Protein AF-A0A936CEZ8-F1 (afdb_monomer_lite)

Sequence (162 aa):
MIRPSRLDRPFRWTRPDPRRLAGLGLAALLLAVAAPSARAQAAEPVSVLGARKLLVVAVRFPGVEPGQGLPQVEDKARRVDAVRSASYGKAWLEPTVKGWYTMPAPLAEYSISPRNWGVDPRRVRKLVADALGPRARTPTLRPMPRCGSWSARSRDPARATA

pLDDT: mean 71.37, std 21.0, range [31.75, 94.62]

Secondary structure (DSSP, 8-state):
--PPP---------PPPTTS--S--SS---------------PPP----EEEEEEEEEEEBTTB--SS-HHHHHHHHHT--HHHHHTTTSEEEEEEEEEEEEPSS-GGGG---SSGGG--HHHHHHHHHHHHTGGGGSS-SPPPPPTT--------GGGS--

Radius of gyration: 31.22 Å; chains: 1; bounding box: 94×70×66 Å

Foldseek 3Di:
DDDDDDDDDDDDDDDDDPPPPDDDDDDDPPPPPPPPPPPPPPPDPDDDFEEDEDEAEAEDEVPDDDPDAPVVVVVVVVPPCVVCVVVVNGYDYDYDYDDYDYFPHGVVQLDADPDPVRGDVVSVVNVVDRSCPPVVVPDPPPPPPPPPDDDDPDDDPPPPDD

Structure (mmCIF, N/CA/C/O backbone):
data_AF-A0A936CEZ8-F1
#
_entry.id   AF-A0A936CEZ8-F1
#
loop_
_atom_site.group_PDB
_atom_site.id
_atom_site.type_symbol
_atom_site.label_atom_id
_atom_site.label_alt_id
_atom_site.label_comp_id
_atom_site.label_asym_id
_atom_site.label_entity_id
_atom_site.label_seq_id
_atom_site.pdbx_PDB_ins_code
_atom_site.Cartn_x
_atom_site.Cartn_y
_atom_site.Cartn_z
_atom_site.occupancy
_atom_site.B_iso_or_equiv
_atom_site.auth_seq_id
_atom_site.auth_comp_id
_atom_site.auth_asym_id
_atom_site.auth_atom_id
_atom_site.pdbx_PDB_model_num
ATOM 1 N N . MET A 1 1 ? -48.648 48.610 -18.400 1.00 46.16 1 MET A N 1
ATOM 2 C CA . MET A 1 1 ? -47.264 49.091 -18.203 1.00 46.16 1 MET A CA 1
ATOM 3 C C . MET A 1 1 ? -46.354 47.874 -18.100 1.00 46.16 1 MET A C 1
ATOM 5 O O . MET A 1 1 ? -46.367 47.259 -17.054 1.00 46.16 1 MET A O 1
ATOM 9 N N . ILE A 1 2 ? -45.672 47.488 -19.188 1.00 40.00 2 ILE A N 1
ATOM 10 C CA . ILE A 1 2 ? -44.545 46.527 -19.274 1.00 40.00 2 ILE A CA 1
ATOM 11 C C . ILE A 1 2 ? -43.908 46.748 -20.664 1.00 40.00 2 ILE A C 1
ATOM 13 O O . ILE A 1 2 ? -44.616 46.774 -21.668 1.00 40.00 2 ILE A O 1
ATOM 17 N N . ARG A 1 3 ? -42.588 46.975 -20.713 1.00 42.53 3 ARG A N 1
ATOM 18 C CA . ARG A 1 3 ? -41.775 47.078 -21.942 1.00 42.53 3 ARG A CA 1
ATOM 19 C C . ARG A 1 3 ? -41.456 45.676 -22.478 1.00 42.53 3 ARG A C 1
ATOM 21 O O . ARG A 1 3 ? -40.982 44.868 -21.684 1.00 42.53 3 ARG A O 1
ATOM 28 N N . PRO A 1 4 ? -41.544 45.425 -23.793 1.00 48.09 4 PRO A N 1
ATOM 29 C CA . PRO A 1 4 ? -40.776 44.362 -24.424 1.00 48.09 4 PRO A CA 1
ATOM 30 C C . PRO A 1 4 ? -39.432 44.869 -24.967 1.00 48.09 4 PRO A C 1
ATOM 32 O O . PRO A 1 4 ? -39.281 45.988 -25.464 1.00 48.09 4 PRO A O 1
ATOM 35 N N . SER A 1 5 ? -38.443 44.009 -24.767 1.00 48.19 5 SER A N 1
ATOM 36 C CA . SER A 1 5 ? -37.003 44.215 -24.835 1.00 48.19 5 SER A CA 1
ATOM 37 C C . SER A 1 5 ? -36.452 44.115 -26.256 1.00 48.19 5 SER A C 1
ATOM 39 O O . SER A 1 5 ? -36.933 43.340 -27.074 1.00 48.19 5 SER A O 1
ATOM 41 N N . ARG A 1 6 ? -35.378 44.873 -26.510 1.00 53.56 6 ARG A N 1
ATOM 42 C CA . ARG A 1 6 ? -34.553 44.835 -27.724 1.00 53.56 6 ARG A CA 1
ATOM 43 C C . ARG A 1 6 ? -33.977 43.439 -27.973 1.00 53.56 6 ARG A C 1
ATOM 45 O O . ARG A 1 6 ? -32.986 43.078 -27.348 1.00 53.56 6 ARG A O 1
ATOM 52 N N . LEU A 1 7 ? -34.504 42.742 -28.964 1.00 54.59 7 LEU A N 1
ATOM 53 C CA . LEU A 1 7 ? -33.785 41.748 -29.753 1.00 54.59 7 LEU A CA 1
ATOM 54 C C . LEU A 1 7 ? -34.296 41.922 -31.176 1.00 54.59 7 LEU A C 1
ATOM 56 O O . LEU A 1 7 ? -35.422 41.546 -31.445 1.00 54.59 7 LEU A O 1
ATOM 60 N N . ASP A 1 8 ? -33.521 42.637 -31.992 1.00 49.34 8 ASP A N 1
ATOM 61 C CA . ASP A 1 8 ? -33.463 42.499 -33.454 1.00 49.34 8 ASP A CA 1
ATOM 62 C C . ASP A 1 8 ? -32.605 43.629 -34.027 1.00 49.34 8 ASP A C 1
ATOM 64 O O . ASP A 1 8 ? -33.069 44.722 -34.357 1.00 49.34 8 ASP A O 1
ATOM 68 N N . ARG A 1 9 ? -31.299 43.375 -34.133 1.00 58.06 9 ARG A N 1
ATOM 69 C CA . ARG A 1 9 ? -30.460 44.060 -35.120 1.00 58.06 9 ARG A CA 1
ATOM 70 C C . ARG A 1 9 ? -29.518 43.039 -35.754 1.00 58.06 9 ARG A C 1
ATOM 72 O O . ARG A 1 9 ? -28.706 42.464 -35.029 1.00 58.06 9 ARG A O 1
ATOM 79 N N . PRO A 1 10 ? -29.589 42.816 -37.076 1.00 50.75 10 PRO A N 1
ATOM 80 C CA . PRO A 1 10 ? -28.638 41.953 -37.755 1.00 50.75 10 PRO A CA 1
ATOM 81 C C . PRO A 1 10 ? -27.240 42.582 -37.733 1.00 50.75 10 PRO A C 1
ATOM 83 O O . PRO A 1 10 ? -27.057 43.773 -37.999 1.00 50.75 10 PRO A O 1
ATOM 86 N N . PHE A 1 11 ? -26.250 41.755 -37.403 1.00 56.78 11 PHE A N 1
ATOM 87 C CA . PHE A 1 11 ? -24.836 42.108 -37.367 1.00 56.78 11 PHE A CA 1
ATOM 88 C C . PHE A 1 11 ? -24.340 42.374 -38.797 1.00 56.78 11 PHE A C 1
ATOM 90 O O . PHE A 1 11 ? -24.219 41.461 -39.615 1.00 56.78 11 PHE A O 1
ATOM 97 N N . ARG A 1 12 ? -24.106 43.648 -39.128 1.00 47.75 12 ARG A N 1
ATOM 98 C CA . ARG A 1 12 ? -23.685 44.090 -40.463 1.00 47.75 12 ARG A CA 1
ATOM 99 C C . ARG A 1 12 ? -22.158 44.073 -40.540 1.00 47.75 12 ARG A C 1
ATOM 101 O O . ARG A 1 12 ? -21.500 44.940 -39.975 1.00 47.75 12 ARG A O 1
ATOM 108 N N . TRP A 1 13 ? -21.598 43.099 -41.249 1.00 44.66 13 TRP A N 1
ATOM 109 C CA . TRP A 1 13 ? -20.171 43.062 -41.568 1.00 44.66 13 TRP A CA 1
ATOM 110 C C . TRP A 1 13 ? -19.824 44.195 -42.542 1.00 44.66 13 TRP A C 1
ATOM 112 O O . TRP A 1 13 ? -20.189 44.146 -43.715 1.00 44.66 13 TRP A O 1
ATOM 122 N N . THR A 1 14 ? -19.114 45.224 -42.083 1.00 57.16 14 THR A N 1
ATOM 123 C CA . THR A 1 14 ? -18.481 46.199 -42.981 1.00 57.16 14 THR A CA 1
ATOM 124 C C . THR A 1 14 ? -17.153 45.626 -43.463 1.00 57.16 14 THR A C 1
ATOM 126 O O . THR A 1 14 ? -16.224 45.473 -42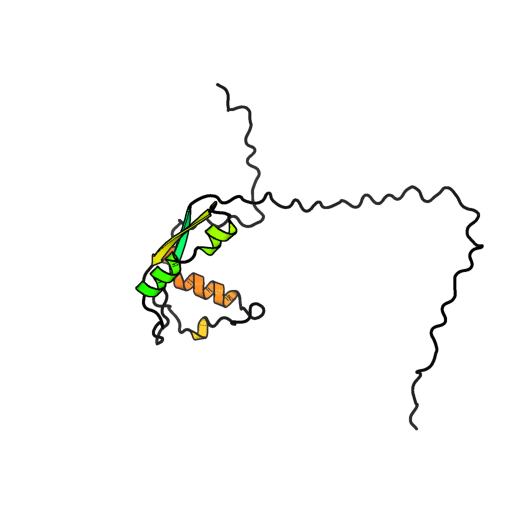.671 1.00 57.16 14 THR A O 1
ATOM 129 N N . ARG A 1 15 ? -17.058 45.290 -44.755 1.00 54.31 15 ARG A N 1
ATOM 130 C CA . ARG A 1 15 ? -15.774 44.962 -45.393 1.00 54.31 15 ARG A CA 1
ATOM 131 C C . ARG A 1 15 ? -14.872 46.205 -45.356 1.00 54.31 15 ARG A C 1
ATOM 133 O O . ARG A 1 15 ? -15.339 47.264 -45.775 1.00 54.31 15 ARG A O 1
ATOM 140 N N . PRO A 1 16 ? -13.624 46.114 -44.871 1.00 56.91 16 PRO A N 1
ATOM 141 C CA . PRO A 1 16 ? -12.704 47.240 -44.929 1.00 56.91 16 PRO A CA 1
ATOM 142 C C . PRO A 1 16 ? -12.252 47.494 -46.374 1.00 56.91 16 PRO A C 1
ATOM 144 O O . PRO A 1 16 ? -11.996 46.566 -47.142 1.00 56.91 16 PRO A O 1
ATOM 147 N N . ASP A 1 17 ? -12.200 48.775 -46.727 1.00 55.81 17 ASP A N 1
ATOM 148 C CA . ASP A 1 17 ? -11.976 49.297 -48.074 1.00 55.81 17 ASP A CA 1
ATOM 149 C C . ASP A 1 17 ? -10.485 49.175 -48.476 1.00 55.81 17 ASP A C 1
ATOM 151 O O . ASP A 1 17 ? -9.621 49.712 -47.773 1.00 55.81 17 ASP A O 1
ATOM 155 N N . PRO A 1 18 ? -10.127 48.501 -49.587 1.00 54.53 18 PRO A N 1
ATOM 156 C CA . PRO A 1 18 ? -8.741 48.120 -49.892 1.00 54.53 18 PRO A CA 1
ATOM 157 C C . PRO A 1 18 ? -7.847 49.256 -50.428 1.00 54.53 18 PRO A C 1
ATOM 159 O O . PRO A 1 18 ? -6.749 48.997 -50.912 1.00 54.53 18 PRO A O 1
ATOM 162 N N . ARG A 1 19 ? -8.278 50.522 -50.367 1.00 55.22 19 ARG A N 1
ATOM 163 C CA . ARG A 1 19 ? -7.576 51.663 -50.995 1.00 55.22 19 ARG A CA 1
ATOM 164 C C . ARG A 1 19 ? -6.899 52.627 -50.012 1.00 55.22 19 ARG A C 1
ATOM 166 O O . ARG A 1 19 ? -6.493 53.713 -50.410 1.00 55.22 19 ARG A O 1
ATOM 173 N N . ARG A 1 20 ? -6.740 52.244 -48.740 1.00 52.97 20 ARG A N 1
ATOM 174 C CA . ARG A 1 20 ? -6.068 53.057 -47.700 1.00 52.97 20 ARG A CA 1
ATOM 175 C C . ARG A 1 20 ? -4.751 52.467 -47.186 1.00 52.97 20 ARG A C 1
ATOM 177 O O . ARG A 1 20 ? -4.466 52.566 -46.000 1.00 52.97 20 ARG A O 1
ATOM 184 N N . LEU A 1 21 ? -3.945 51.849 -48.046 1.00 53.69 21 LEU A N 1
ATOM 185 C CA . LEU A 1 21 ? -2.610 51.361 -47.668 1.00 53.69 21 LEU A CA 1
ATOM 186 C C . LEU A 1 21 ? -1.588 51.643 -48.776 1.00 53.69 21 LEU A C 1
ATOM 188 O O . LEU A 1 21 ? -0.965 50.739 -49.319 1.00 53.69 21 LEU A O 1
ATOM 192 N N . ALA A 1 22 ? -1.427 52.915 -49.125 1.00 52.47 22 ALA A N 1
ATOM 193 C CA . ALA A 1 22 ? -0.289 53.381 -49.904 1.00 52.47 22 ALA A CA 1
ATOM 194 C C . ALA A 1 22 ? 0.247 54.651 -49.241 1.00 52.47 22 ALA A C 1
ATOM 196 O O . ALA A 1 22 ? -0.417 55.683 -49.250 1.00 52.47 22 ALA A O 1
ATOM 197 N N . GLY A 1 23 ? 1.433 54.549 -48.641 1.00 46.94 23 GLY A N 1
ATOM 198 C CA . GLY A 1 23 ? 2.153 55.688 -48.075 1.00 46.94 23 GLY A CA 1
ATOM 199 C C . GLY A 1 23 ? 2.292 55.625 -46.561 1.00 46.94 23 GLY A C 1
ATOM 200 O O . GLY A 1 23 ? 1.504 56.224 -45.845 1.00 46.94 23 GLY A O 1
ATOM 201 N N . LEU A 1 24 ? 3.296 54.879 -46.100 1.00 50.12 24 LEU A N 1
ATOM 202 C CA . LEU A 1 24 ? 4.202 55.214 -44.992 1.00 50.12 24 LEU A CA 1
ATOM 203 C C . LEU A 1 24 ? 5.069 53.979 -44.746 1.00 50.12 24 LEU A C 1
ATOM 205 O O . LEU A 1 24 ? 4.819 53.145 -43.877 1.00 50.12 24 LEU A O 1
ATOM 209 N N . GLY A 1 25 ? 6.081 53.843 -45.599 1.00 42.75 25 GLY A N 1
ATOM 210 C CA . GLY A 1 25 ? 7.243 53.053 -45.251 1.00 42.75 25 GLY A CA 1
ATOM 211 C C . GLY A 1 25 ? 7.977 53.687 -44.068 1.00 42.75 25 GLY A C 1
ATOM 212 O O . GLY A 1 25 ? 7.932 54.898 -43.863 1.00 42.75 25 GLY A O 1
ATOM 213 N N . LEU A 1 26 ? 8.723 52.832 -43.369 1.00 49.91 26 LEU A N 1
ATOM 214 C CA . LEU A 1 26 ? 9.970 53.193 -42.695 1.00 49.91 26 LEU A CA 1
ATOM 215 C C . LEU A 1 26 ? 9.896 53.871 -41.307 1.00 49.91 26 LEU A C 1
ATOM 217 O O . LEU A 1 26 ? 10.619 54.830 -41.079 1.00 49.91 26 LEU A O 1
ATOM 221 N N . ALA A 1 27 ? 9.119 53.358 -40.341 1.00 45.69 27 ALA A N 1
ATOM 222 C CA . ALA A 1 27 ? 9.342 53.711 -38.918 1.00 45.69 27 ALA A CA 1
ATOM 223 C C . ALA A 1 27 ? 8.732 52.745 -37.874 1.00 45.69 27 ALA A C 1
ATOM 225 O O . ALA A 1 27 ? 8.381 53.168 -36.778 1.00 45.69 27 ALA A O 1
ATOM 226 N N . ALA A 1 28 ? 8.576 51.451 -38.171 1.00 45.66 28 ALA A N 1
ATOM 227 C CA . ALA A 1 28 ? 8.082 50.480 -37.175 1.00 45.66 28 ALA A CA 1
ATOM 228 C C . ALA A 1 28 ? 8.872 49.161 -37.165 1.00 45.66 28 ALA A C 1
ATOM 230 O O . ALA A 1 28 ? 8.384 48.133 -36.707 1.00 45.66 28 ALA A O 1
ATOM 231 N N . LEU A 1 29 ? 10.113 49.190 -37.656 1.00 48.44 29 LEU A N 1
ATOM 232 C CA . LEU A 1 29 ? 11.048 48.064 -37.611 1.00 48.44 29 LEU A CA 1
ATOM 233 C C . LEU A 1 29 ? 12.032 48.212 -36.436 1.00 48.44 29 LEU A C 1
ATOM 235 O O . LEU A 1 29 ? 13.222 47.999 -36.602 1.00 48.44 29 LEU A O 1
ATOM 239 N N . LEU A 1 30 ? 11.569 48.642 -35.259 1.00 50.38 30 LEU A N 1
ATOM 240 C CA . LEU A 1 30 ? 12.411 48.763 -34.056 1.00 50.38 30 LEU A CA 1
ATOM 241 C C . LEU A 1 30 ? 11.633 48.488 -32.759 1.00 50.38 30 LEU A C 1
ATOM 243 O O . LEU A 1 30 ? 11.813 49.154 -31.750 1.00 50.38 30 LEU A O 1
ATOM 247 N N . LEU A 1 31 ? 10.782 47.463 -32.758 1.00 50.50 31 LEU A N 1
ATOM 248 C CA . LEU A 1 31 ? 10.365 46.813 -31.512 1.00 50.50 31 LEU A CA 1
ATOM 249 C C . LEU A 1 31 ? 10.184 45.312 -31.759 1.00 50.50 31 LEU A C 1
ATOM 251 O O . LEU A 1 31 ? 9.109 44.738 -31.604 1.00 50.50 31 LEU A O 1
ATOM 255 N N . ALA A 1 32 ? 11.280 44.659 -32.153 1.00 52.06 32 ALA A N 1
ATOM 256 C CA . ALA A 1 32 ? 11.430 43.237 -31.890 1.00 52.06 32 ALA A CA 1
ATOM 257 C C . ALA A 1 32 ? 11.508 43.087 -30.366 1.00 52.06 32 ALA A C 1
ATOM 259 O O . ALA A 1 32 ? 12.573 43.205 -29.764 1.00 52.06 32 ALA A O 1
ATOM 260 N N . VAL A 1 33 ? 10.343 42.915 -29.738 1.00 54.81 33 VAL A N 1
ATOM 261 C CA . VAL A 1 33 ? 10.217 42.464 -28.357 1.00 54.81 33 VAL A CA 1
ATOM 262 C C . VAL A 1 33 ? 11.057 41.198 -28.247 1.00 54.81 33 VAL A C 1
ATOM 264 O O . VAL A 1 33 ? 10.674 40.134 -28.731 1.00 54.81 33 VAL A O 1
ATOM 267 N N . ALA A 1 34 ? 12.228 41.327 -27.627 1.00 56.38 34 ALA A N 1
ATOM 268 C CA . ALA A 1 34 ? 12.949 40.209 -27.061 1.00 56.38 34 ALA A CA 1
ATOM 269 C C . ALA A 1 34 ? 12.080 39.674 -25.920 1.00 56.38 34 ALA A C 1
ATOM 271 O O . ALA A 1 34 ? 12.293 39.987 -24.753 1.00 56.38 34 ALA A O 1
ATOM 272 N N . ALA A 1 35 ? 11.034 38.921 -26.264 1.00 60.12 35 ALA A N 1
ATOM 273 C CA . ALA A 1 35 ? 10.353 38.093 -25.297 1.00 60.12 35 ALA A CA 1
ATOM 274 C C . ALA A 1 35 ? 11.418 37.104 -24.814 1.00 60.12 35 ALA A C 1
ATOM 276 O O . ALA A 1 35 ? 11.935 36.340 -25.642 1.00 60.12 35 ALA A O 1
ATOM 277 N N . PRO A 1 36 ? 11.803 37.108 -23.525 1.00 53.69 36 PRO A N 1
ATOM 278 C CA . PRO A 1 36 ? 12.614 36.031 -23.010 1.00 53.69 36 PRO A CA 1
ATOM 279 C C . PRO A 1 36 ? 11.785 34.772 -23.222 1.00 53.69 36 PRO A C 1
ATOM 281 O O . PRO A 1 36 ? 10.756 34.556 -22.584 1.00 53.69 36 PRO A O 1
ATOM 284 N N . SER A 1 37 ? 12.207 33.960 -24.187 1.00 61.00 37 SER A N 1
ATOM 285 C CA . S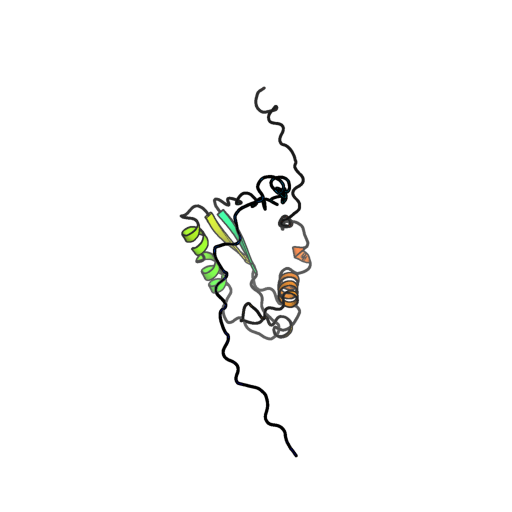ER A 1 37 ? 11.735 32.597 -24.301 1.00 61.00 37 SER A CA 1
ATOM 286 C C . SER A 1 37 ? 12.244 31.927 -23.040 1.00 61.00 37 SER A C 1
ATOM 288 O O . SER A 1 37 ? 13.392 31.484 -22.993 1.00 61.00 37 SER A O 1
ATOM 290 N N . ALA A 1 38 ? 11.430 31.921 -21.986 1.00 62.06 38 ALA A N 1
ATOM 291 C CA . ALA A 1 38 ? 11.617 31.017 -20.875 1.00 62.06 38 ALA A CA 1
ATOM 292 C C . ALA A 1 38 ? 11.489 29.619 -21.480 1.00 62.06 38 ALA A C 1
ATOM 294 O O . ALA A 1 38 ? 10.404 29.047 -21.561 1.00 62.06 38 ALA A O 1
ATOM 295 N N . ARG A 1 39 ? 12.601 29.101 -22.011 1.00 57.41 39 ARG A N 1
ATOM 296 C CA . ARG A 1 39 ? 12.745 27.692 -22.324 1.00 57.41 39 ARG A CA 1
ATOM 297 C C . ARG A 1 39 ? 12.531 27.016 -20.987 1.00 57.41 39 ARG A C 1
ATOM 299 O O . ARG A 1 39 ? 13.416 27.042 -20.140 1.00 57.41 39 ARG A O 1
ATOM 306 N N . ALA A 1 40 ? 11.338 26.470 -20.780 1.00 61.44 40 ALA A N 1
ATOM 307 C CA . ALA A 1 40 ? 11.149 25.452 -19.775 1.00 61.44 40 ALA A CA 1
ATOM 308 C C . ALA A 1 40 ? 12.180 24.372 -20.116 1.00 61.44 40 ALA A C 1
ATOM 310 O O . ALA A 1 40 ? 12.001 23.629 -21.081 1.00 61.44 40 ALA A O 1
ATOM 311 N N . GLN A 1 41 ? 13.318 24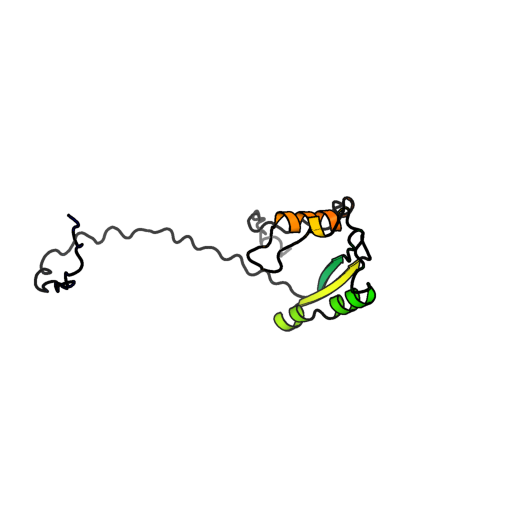.359 -19.416 1.00 60.12 41 GLN A N 1
ATOM 312 C CA . GLN A 1 41 ? 14.223 23.227 -19.474 1.00 60.12 41 GLN A CA 1
ATOM 313 C C . GLN A 1 41 ? 13.421 22.057 -18.919 1.00 60.12 41 GLN A C 1
ATOM 315 O O . GLN A 1 41 ? 13.247 21.919 -17.708 1.00 60.12 41 GLN A O 1
ATOM 320 N N . ALA A 1 42 ? 12.865 21.249 -19.821 1.00 63.38 42 ALA A N 1
ATOM 321 C CA . ALA A 1 42 ? 12.412 19.924 -19.467 1.00 63.38 42 ALA A CA 1
ATOM 322 C C . ALA A 1 42 ? 13.626 19.234 -18.846 1.00 63.38 42 ALA A C 1
ATOM 324 O O . ALA A 1 42 ? 14.667 19.108 -19.493 1.00 63.38 42 ALA A O 1
ATOM 325 N N . ALA A 1 43 ? 13.525 18.891 -17.563 1.00 65.81 43 ALA A N 1
ATOM 326 C CA . ALA A 1 43 ? 14.555 18.109 -16.905 1.00 65.81 43 ALA A CA 1
ATOM 327 C C . ALA A 1 43 ? 14.814 16.855 -17.748 1.00 65.81 43 ALA A C 1
ATOM 329 O O . ALA A 1 43 ? 13.864 16.260 -18.267 1.00 65.81 43 ALA A O 1
ATOM 330 N N . GLU A 1 44 ? 16.084 16.475 -17.901 1.00 71.94 44 GLU A N 1
ATOM 331 C CA . GLU A 1 44 ? 16.420 15.261 -18.638 1.00 71.94 44 GLU A CA 1
ATOM 332 C C . GLU A 1 44 ? 15.630 14.076 -18.065 1.00 71.94 44 GLU A C 1
ATOM 334 O O . GLU A 1 44 ? 15.526 13.938 -16.837 1.00 71.94 44 GLU A O 1
ATOM 339 N N . PRO A 1 45 ? 15.030 13.236 -18.926 1.00 69.75 45 PRO A N 1
ATOM 340 C CA . PRO A 1 45 ? 14.231 12.119 -18.465 1.00 69.75 45 PRO A CA 1
ATOM 341 C C . PRO A 1 45 ? 15.103 11.194 -17.617 1.00 69.75 45 PRO A C 1
ATOM 343 O O . PRO A 1 45 ? 16.109 10.651 -18.075 1.00 69.75 45 PRO A O 1
ATOM 346 N N . VAL A 1 46 ? 14.706 11.005 -16.359 1.00 72.94 46 VAL A N 1
ATOM 347 C CA . VAL A 1 46 ? 15.394 10.083 -15.458 1.00 72.94 46 VAL A CA 1
ATOM 348 C C . VAL A 1 46 ? 15.172 8.665 -15.976 1.00 72.94 46 VAL A C 1
ATOM 350 O O . VAL A 1 46 ? 14.073 8.120 -15.880 1.00 72.94 46 VAL A O 1
ATOM 353 N N . SER A 1 47 ? 16.224 8.062 -16.529 1.00 77.75 47 SER A N 1
ATOM 354 C CA . SER A 1 47 ? 16.200 6.668 -16.965 1.00 77.75 47 SER A CA 1
ATOM 355 C C . SER A 1 47 ? 16.379 5.739 -15.767 1.00 77.75 47 SER A C 1
ATOM 357 O O . SER A 1 47 ? 17.357 5.816 -15.021 1.00 77.75 47 SER A O 1
ATOM 359 N N . VAL A 1 48 ? 15.407 4.854 -15.575 1.00 77.75 48 VAL A N 1
ATOM 360 C CA . VAL A 1 48 ? 15.355 3.901 -14.469 1.00 77.75 48 VAL A CA 1
ATOM 361 C C . VAL A 1 48 ? 15.414 2.501 -15.072 1.00 77.75 48 VAL A C 1
ATOM 363 O O . VAL A 1 48 ? 14.413 1.999 -15.565 1.00 77.75 48 VAL A O 1
ATOM 366 N N . LEU A 1 49 ? 16.596 1.881 -15.052 1.00 91.00 49 LEU A N 1
ATOM 367 C CA . LEU A 1 49 ? 16.829 0.522 -15.566 1.00 91.00 49 LEU A CA 1
ATOM 368 C C . LEU A 1 49 ? 16.892 -0.513 -14.433 1.00 91.00 49 LEU A C 1
ATOM 370 O O . LEU A 1 49 ? 17.266 -0.175 -13.312 1.00 91.00 49 LEU A O 1
ATOM 374 N N . GLY A 1 50 ? 16.577 -1.770 -14.712 1.00 92.75 50 GLY A N 1
ATOM 375 C CA . GLY A 1 50 ? 16.753 -2.885 -13.788 1.00 92.75 50 GLY A CA 1
ATOM 376 C C . GLY A 1 50 ? 15.677 -3.029 -12.708 1.00 92.75 50 GLY A C 1
ATOM 377 O O . GLY A 1 50 ? 14.594 -2.438 -12.775 1.00 92.75 50 GLY A O 1
ATOM 378 N N . ALA A 1 51 ? 16.015 -3.823 -11.693 1.00 91.69 51 ALA A N 1
ATOM 379 C CA . ALA A 1 51 ? 15.178 -4.116 -10.538 1.00 91.69 51 ALA A CA 1
ATOM 380 C C . ALA A 1 51 ? 14.908 -2.886 -9.663 1.00 91.69 51 ALA A C 1
ATOM 382 O O . ALA A 1 51 ? 15.818 -2.125 -9.318 1.00 91.69 51 ALA A O 1
ATOM 383 N N . ARG A 1 52 ? 13.654 -2.717 -9.238 1.00 91.50 52 ARG A N 1
ATOM 384 C CA . ARG A 1 52 ? 13.219 -1.645 -8.339 1.00 91.50 52 ARG A CA 1
ATOM 385 C C . ARG A 1 52 ? 12.449 -2.211 -7.161 1.00 91.50 52 ARG A C 1
ATOM 387 O O . ARG A 1 52 ? 11.407 -2.833 -7.326 1.00 91.50 52 ARG A O 1
ATOM 394 N N . LYS A 1 53 ? 12.955 -1.952 -5.957 1.00 91.19 53 LYS A N 1
ATOM 395 C CA . LYS A 1 53 ? 12.337 -2.403 -4.708 1.00 91.19 53 LYS A CA 1
ATOM 396 C C . LYS A 1 53 ? 10.965 -1.754 -4.532 1.00 91.19 53 LYS A C 1
ATOM 398 O O . LYS A 1 53 ? 10.861 -0.528 -4.537 1.00 91.19 53 LYS A O 1
ATOM 403 N N . LEU A 1 54 ? 9.941 -2.575 -4.333 1.00 90.62 54 LEU A N 1
ATOM 404 C CA . LEU A 1 54 ? 8.582 -2.154 -4.014 1.00 90.62 54 LEU A CA 1
ATOM 405 C C . LEU A 1 54 ? 8.256 -2.595 -2.587 1.00 90.62 54 LEU A C 1
ATOM 407 O O . LEU A 1 54 ? 8.311 -3.778 -2.280 1.00 90.62 54 LEU A O 1
ATOM 411 N N . LEU A 1 55 ? 7.891 -1.661 -1.713 1.00 91.06 55 LEU A N 1
ATOM 412 C CA . LEU A 1 55 ? 7.369 -1.995 -0.389 1.00 91.06 55 LEU A CA 1
ATOM 413 C C . LEU A 1 55 ? 5.841 -2.009 -0.440 1.00 91.06 55 LEU A C 1
ATOM 415 O O . LEU A 1 55 ? 5.227 -1.002 -0.783 1.00 91.06 55 LEU A O 1
ATOM 419 N N . VAL A 1 56 ? 5.242 -3.129 -0.046 1.00 91.69 56 VAL A N 1
ATOM 420 C CA . VAL A 1 56 ? 3.794 -3.259 0.137 1.00 91.69 56 VAL A CA 1
ATOM 421 C C . VAL A 1 56 ? 3.523 -3.453 1.621 1.00 91.69 56 VAL A C 1
ATOM 423 O O . VAL A 1 56 ? 4.035 -4.388 2.232 1.00 91.69 56 VAL A O 1
ATOM 426 N N . VAL A 1 57 ? 2.729 -2.567 2.214 1.00 91.19 57 VAL A N 1
ATOM 427 C CA . VAL A 1 57 ? 2.326 -2.667 3.621 1.00 91.19 57 VAL A CA 1
ATOM 428 C C . VAL A 1 57 ? 0.871 -3.106 3.662 1.00 91.19 57 VAL A C 1
ATOM 430 O O . VAL A 1 57 ? -0.010 -2.370 3.220 1.00 91.19 57 VAL A O 1
ATOM 433 N N . ALA A 1 58 ? 0.622 -4.313 4.164 1.00 91.88 58 ALA A N 1
ATOM 434 C CA . ALA A 1 58 ? -0.730 -4.798 4.376 1.00 91.88 58 ALA A CA 1
ATOM 435 C C . ALA A 1 58 ? -1.278 -4.197 5.677 1.00 91.88 58 ALA A C 1
ATOM 437 O O . ALA A 1 58 ? -0.711 -4.402 6.751 1.00 91.88 58 ALA A O 1
ATOM 438 N N . VAL A 1 59 ? -2.377 -3.448 5.591 1.00 91.94 59 VAL A N 1
ATOM 439 C CA . VAL A 1 59 ? -3.009 -2.808 6.752 1.00 91.94 59 VAL A CA 1
ATOM 440 C C . VAL A 1 59 ? -4.407 -3.359 6.989 1.00 91.94 59 VAL A C 1
ATOM 442 O O . VAL A 1 59 ? -5.118 -3.697 6.044 1.00 91.94 59 VAL A O 1
ATOM 445 N N . ARG A 1 60 ? -4.811 -3.419 8.256 1.00 92.81 60 ARG A N 1
ATOM 446 C CA . ARG A 1 60 ? -6.184 -3.705 8.684 1.00 92.81 60 ARG A CA 1
ATOM 447 C C . ARG A 1 60 ? -6.710 -2.556 9.528 1.00 92.81 60 ARG A C 1
ATOM 449 O O . ARG A 1 60 ? -5.950 -1.931 10.270 1.00 92.81 60 ARG A O 1
ATOM 456 N N . PHE A 1 61 ? -8.004 -2.291 9.424 1.00 93.19 61 PHE A N 1
ATOM 457 C CA . PHE A 1 61 ? -8.664 -1.259 10.217 1.00 93.19 61 PHE A CA 1
ATOM 458 C C . PHE A 1 61 ? -9.377 -1.896 11.414 1.00 93.19 61 PHE A C 1
ATOM 460 O O . PHE A 1 61 ? -9.853 -3.027 11.303 1.00 93.19 61 PHE A O 1
ATOM 467 N N . PRO A 1 62 ? -9.475 -1.195 12.555 1.00 93.75 62 PRO A N 1
ATOM 468 C CA . PRO A 1 62 ? -10.265 -1.655 13.690 1.00 93.75 62 PRO A CA 1
ATOM 469 C C . PRO A 1 62 ? -11.698 -2.002 13.268 1.00 93.75 62 PRO A C 1
ATOM 471 O O . PRO A 1 62 ? -12.366 -1.197 12.618 1.00 93.75 62 PRO A O 1
ATOM 474 N N . GLY A 1 63 ? -12.154 -3.205 13.627 1.00 89.56 63 GLY A N 1
ATOM 475 C CA . GLY A 1 63 ? -13.508 -3.683 13.330 1.00 89.56 63 GLY A CA 1
ATOM 476 C C . GLY A 1 63 ? -13.773 -4.041 11.864 1.00 89.56 63 GLY A C 1
ATOM 477 O O . GLY A 1 63 ? -14.930 -4.236 11.502 1.00 89.56 63 GLY A O 1
ATOM 478 N N . VAL A 1 64 ? -12.741 -4.120 11.015 1.00 90.94 64 VAL A N 1
ATOM 479 C CA . VAL A 1 64 ? -12.881 -4.479 9.597 1.00 90.94 64 VAL A CA 1
ATOM 480 C C . VAL A 1 64 ? -11.934 -5.620 9.250 1.00 90.94 64 VAL A C 1
ATOM 482 O O . VAL A 1 64 ? -10.712 -5.458 9.289 1.00 90.94 64 VAL A O 1
ATOM 485 N N . GLU A 1 65 ? -12.504 -6.754 8.846 1.00 88.69 65 GLU A N 1
ATOM 486 C CA . GLU A 1 65 ? -11.728 -7.881 8.336 1.00 88.69 65 GLU A CA 1
ATOM 487 C C . GLU A 1 65 ? -11.283 -7.633 6.885 1.00 88.69 65 GLU A C 1
ATOM 489 O O . GLU A 1 65 ? -12.101 -7.248 6.039 1.00 88.69 65 GLU A O 1
ATOM 494 N N . PRO A 1 66 ? -9.996 -7.839 6.553 1.00 88.69 66 PRO A N 1
ATOM 495 C CA . PRO A 1 66 ? -9.528 -7.752 5.179 1.00 88.69 66 PRO A CA 1
ATOM 496 C C . PRO A 1 66 ? -10.216 -8.798 4.294 1.00 88.69 66 PRO A C 1
ATOM 498 O O . PRO A 1 66 ? -10.171 -9.991 4.574 1.00 88.69 66 PRO A O 1
ATOM 501 N N . GLY A 1 67 ? -10.769 -8.374 3.155 1.00 89.06 67 GLY A N 1
ATOM 502 C CA . GLY A 1 67 ? -11.362 -9.300 2.177 1.00 89.06 67 GLY A CA 1
ATOM 503 C C . GLY A 1 67 ? -10.349 -10.224 1.484 1.00 89.06 67 GLY A C 1
ATOM 504 O O . GLY A 1 67 ? -10.734 -11.108 0.724 1.00 89.06 67 GLY A O 1
ATOM 505 N N . GLN A 1 68 ? -9.049 -10.010 1.707 1.00 88.56 68 GLN A N 1
ATOM 506 C CA . GLN A 1 68 ? -7.970 -10.852 1.205 1.00 88.56 68 GLN A CA 1
ATOM 507 C C . GLN A 1 68 ? -6.948 -11.094 2.311 1.00 88.56 68 GLN A C 1
ATOM 509 O O . GLN A 1 68 ? -6.526 -10.159 2.986 1.00 88.56 68 GLN A O 1
ATOM 514 N N . GLY A 1 69 ? -6.509 -12.336 2.448 1.00 91.81 69 GLY A N 1
ATOM 515 C CA . GLY A 1 69 ? -5.378 -12.734 3.268 1.00 91.81 69 GLY A CA 1
ATOM 516 C C . GLY A 1 69 ? -4.032 -12.314 2.671 1.00 91.81 69 GLY A C 1
ATOM 517 O O . GLY A 1 69 ? -3.891 -12.022 1.480 1.00 91.81 69 GLY A O 1
ATOM 518 N N . LEU A 1 70 ? -3.012 -12.320 3.529 1.00 91.00 70 LEU A N 1
ATOM 519 C CA . LEU A 1 70 ? -1.656 -11.897 3.181 1.00 91.00 70 LEU A CA 1
ATOM 520 C C . LEU A 1 70 ? -1.056 -12.672 1.988 1.00 91.00 70 LEU A C 1
ATOM 522 O O . LEU A 1 70 ? -0.501 -12.013 1.111 1.00 91.00 70 LEU A O 1
ATOM 526 N N . PRO A 1 71 ? -1.235 -14.007 1.855 1.00 91.94 71 PRO A N 1
ATOM 527 C CA . PRO A 1 71 ? -0.723 -14.740 0.694 1.00 91.94 71 PRO A CA 1
ATOM 528 C C . PRO A 1 71 ? -1.292 -14.232 -0.636 1.00 91.94 71 PRO A C 1
ATOM 530 O O . PRO A 1 71 ? -0.564 -14.086 -1.615 1.00 91.94 71 PRO A O 1
ATOM 533 N N . GLN A 1 72 ? -2.581 -13.871 -0.672 1.00 93.12 72 GLN A N 1
ATOM 534 C CA . GLN A 1 72 ? -3.189 -13.335 -1.892 1.00 93.12 72 GLN A CA 1
ATOM 535 C C . GLN A 1 72 ? -2.679 -11.925 -2.216 1.00 93.12 72 GLN A C 1
ATOM 537 O O . GLN A 1 72 ? -2.575 -11.565 -3.390 1.00 93.12 72 GLN A O 1
ATOM 542 N N . VAL A 1 73 ? -2.352 -11.123 -1.198 1.00 92.06 73 VAL A N 1
ATOM 543 C CA . VAL A 1 73 ? -1.712 -9.810 -1.383 1.00 92.06 73 VAL A CA 1
ATOM 544 C C . VAL A 1 73 ? -0.305 -9.978 -1.957 1.00 92.06 73 VAL A C 1
ATOM 546 O O . VAL A 1 73 ? 0.059 -9.270 -2.896 1.00 92.06 73 VAL A O 1
ATOM 549 N N . GLU A 1 74 ? 0.470 -10.934 -1.449 1.00 91.50 74 GLU A N 1
ATOM 550 C CA . GLU A 1 74 ? 1.803 -11.236 -1.970 1.00 91.50 74 GLU A CA 1
ATOM 551 C C . GLU A 1 74 ? 1.779 -11.710 -3.422 1.00 91.50 74 GLU A C 1
ATOM 553 O O . GLU A 1 74 ? 2.553 -11.219 -4.245 1.00 91.50 74 GLU A O 1
ATOM 558 N N . ASP A 1 75 ? 0.863 -12.613 -3.761 1.00 92.94 75 ASP A N 1
ATOM 559 C CA . ASP A 1 75 ? 0.713 -13.097 -5.131 1.00 92.94 75 ASP A CA 1
ATOM 560 C C . ASP A 1 75 ? 0.320 -11.975 -6.087 1.00 92.94 75 ASP A C 1
ATOM 562 O O . ASP A 1 75 ? 0.864 -11.873 -7.188 1.00 92.94 75 ASP A O 1
ATOM 566 N N . LYS A 1 76 ? -0.579 -11.083 -5.658 1.00 91.38 76 LYS A N 1
ATOM 567 C CA . LYS A 1 76 ? -0.921 -9.884 -6.429 1.00 91.38 76 LYS A CA 1
ATOM 568 C C . LYS A 1 76 ? 0.287 -8.977 -6.627 1.00 91.38 76 LYS A C 1
ATOM 570 O O . LYS A 1 76 ? 0.504 -8.524 -7.746 1.00 91.38 76 LYS A O 1
ATOM 575 N N . ALA A 1 77 ? 1.081 -8.739 -5.584 1.00 90.44 77 ALA A N 1
ATOM 576 C CA . ALA A 1 77 ? 2.274 -7.900 -5.670 1.00 90.44 77 ALA A CA 1
ATOM 577 C C . ALA A 1 77 ? 3.322 -8.484 -6.634 1.00 90.44 77 ALA A C 1
ATOM 579 O O . ALA A 1 77 ? 3.909 -7.740 -7.418 1.00 90.44 77 ALA A O 1
ATOM 580 N N . ARG A 1 78 ? 3.516 -9.811 -6.628 1.00 88.38 78 ARG A N 1
ATOM 581 C CA . ARG A 1 78 ? 4.433 -10.521 -7.539 1.00 88.38 78 ARG A CA 1
ATOM 582 C C . ARG A 1 78 ? 3.991 -10.479 -9.004 1.00 88.38 78 ARG A C 1
ATOM 584 O O . ARG A 1 78 ? 4.838 -10.485 -9.888 1.00 88.38 78 ARG A O 1
ATOM 591 N N . ARG A 1 79 ? 2.683 -10.420 -9.273 1.00 89.00 79 ARG A N 1
ATOM 592 C CA . ARG A 1 79 ? 2.118 -10.408 -10.637 1.00 89.00 79 ARG A CA 1
ATOM 593 C C . ARG A 1 79 ? 2.120 -9.033 -11.311 1.00 89.00 79 ARG A C 1
ATOM 595 O O . ARG A 1 79 ? 1.671 -8.922 -12.450 1.00 89.00 79 ARG A O 1
ATOM 602 N N . VAL A 1 80 ? 2.591 -7.978 -10.642 1.00 86.00 80 VAL A N 1
ATOM 603 C CA . VAL A 1 80 ? 2.657 -6.635 -11.237 1.00 86.00 80 VAL A CA 1
ATOM 604 C C . VAL A 1 80 ? 3.788 -6.572 -12.270 1.00 86.00 80 VAL A C 1
ATOM 606 O O . VAL A 1 80 ? 4.910 -6.185 -11.958 1.00 86.00 80 VAL A O 1
ATOM 609 N N . ASP A 1 81 ? 3.472 -6.916 -13.520 1.00 84.62 81 ASP A N 1
ATOM 610 C CA . ASP A 1 81 ? 4.427 -6.901 -14.642 1.00 84.62 81 ASP A CA 1
ATOM 611 C C . ASP A 1 81 ? 4.261 -5.691 -15.584 1.00 84.62 81 ASP A C 1
ATOM 613 O O . ASP A 1 81 ? 5.040 -5.485 -16.515 1.00 84.62 81 ASP A O 1
ATOM 617 N N . ALA A 1 82 ? 3.273 -4.828 -15.321 1.00 85.50 82 ALA A N 1
ATOM 618 C CA . ALA A 1 82 ? 2.974 -3.661 -16.156 1.00 85.50 82 ALA A CA 1
ATOM 619 C C . ALA A 1 82 ? 4.199 -2.751 -16.373 1.00 85.50 82 ALA A C 1
ATOM 621 O O . ALA A 1 82 ? 4.387 -2.217 -17.463 1.00 85.50 82 ALA A O 1
ATOM 622 N N . VAL A 1 83 ? 5.070 -2.620 -15.365 1.00 88.88 83 VAL A N 1
ATOM 623 C CA . VAL A 1 83 ? 6.314 -1.836 -15.466 1.00 88.88 83 VAL A CA 1
ATOM 624 C C . VAL A 1 83 ? 7.307 -2.476 -16.433 1.00 88.88 83 VAL A C 1
ATOM 626 O O . VAL A 1 83 ? 7.941 -1.764 -17.210 1.00 88.88 83 VAL A O 1
ATOM 629 N N . ARG A 1 84 ? 7.434 -3.806 -16.432 1.00 91.88 84 ARG A N 1
ATOM 630 C CA . ARG A 1 84 ? 8.323 -4.519 -17.353 1.00 91.88 84 ARG A CA 1
ATOM 631 C C . ARG A 1 84 ? 7.833 -4.406 -18.784 1.00 91.88 84 ARG A C 1
ATOM 633 O O . ARG A 1 84 ? 8.617 -4.056 -19.661 1.00 91.88 84 ARG A O 1
ATOM 640 N N . SER A 1 85 ? 6.537 -4.605 -18.997 1.00 90.88 85 SER A N 1
ATOM 641 C CA . SER A 1 85 ? 5.915 -4.444 -20.312 1.00 90.88 85 SER A CA 1
ATOM 642 C C . SER A 1 85 ? 6.063 -3.008 -20.837 1.00 90.88 85 SER A C 1
ATOM 644 O O . SER A 1 85 ? 6.572 -2.802 -21.936 1.00 90.88 85 SER A O 1
ATOM 646 N N . ALA A 1 86 ? 5.723 -1.999 -20.027 1.00 89.88 86 ALA A N 1
ATOM 647 C CA . ALA A 1 86 ? 5.812 -0.588 -20.416 1.00 89.88 86 ALA A CA 1
ATOM 648 C C . ALA A 1 86 ? 7.255 -0.092 -20.618 1.00 89.88 86 ALA A C 1
ATOM 650 O O . ALA A 1 86 ? 7.487 0.877 -21.338 1.00 89.88 86 ALA A O 1
ATOM 651 N N . SER A 1 87 ? 8.232 -0.747 -19.987 1.00 89.88 87 SER A N 1
ATOM 652 C CA . SER A 1 87 ? 9.652 -0.421 -20.133 1.00 89.88 87 SER A CA 1
ATOM 653 C C . SER A 1 87 ? 10.367 -1.260 -21.194 1.00 89.88 87 SER A C 1
ATOM 655 O O . SER A 1 87 ? 11.588 -1.160 -21.301 1.00 89.88 87 SER A O 1
ATOM 657 N N . TYR A 1 88 ? 9.655 -2.075 -21.982 1.00 92.50 88 TYR A N 1
ATOM 658 C CA . TYR A 1 88 ? 10.254 -3.002 -22.953 1.00 92.50 88 TYR A CA 1
ATOM 659 C C . TYR A 1 88 ? 11.311 -3.919 -22.314 1.00 92.50 88 TYR A C 1
ATOM 661 O O . TYR A 1 88 ? 12.415 -4.086 -22.828 1.00 92.50 88 TYR A O 1
ATOM 669 N N . GLY A 1 89 ? 11.006 -4.450 -21.129 1.00 91.50 89 GLY A N 1
ATOM 670 C CA . GLY A 1 89 ? 11.902 -5.324 -20.373 1.00 91.50 89 GLY A CA 1
ATOM 671 C C . GLY A 1 89 ? 13.022 -4.603 -19.620 1.00 91.50 89 GLY A C 1
ATOM 672 O O . GLY A 1 89 ? 13.782 -5.250 -18.903 1.00 91.50 89 GLY A O 1
ATOM 673 N N . LYS A 1 90 ? 13.137 -3.275 -19.739 1.00 92.12 90 LYS A N 1
ATOM 674 C CA . LYS A 1 90 ? 14.268 -2.522 -19.181 1.00 92.12 90 LYS A CA 1
ATOM 675 C C . LYS A 1 90 ? 14.178 -2.284 -17.677 1.00 92.12 90 LYS A C 1
ATOM 677 O O . LYS A 1 90 ? 15.209 -2.004 -17.076 1.00 92.12 90 LYS A O 1
ATOM 682 N N . ALA A 1 91 ? 12.998 -2.378 -17.066 1.00 93.06 91 ALA A N 1
ATOM 683 C CA . ALA A 1 91 ? 12.787 -2.186 -15.632 1.00 93.06 91 ALA A CA 1
ATOM 684 C C . ALA A 1 91 ? 11.779 -3.196 -15.074 1.00 93.06 91 ALA A C 1
ATOM 686 O O . ALA A 1 91 ? 10.844 -3.589 -15.761 1.00 93.06 91 ALA A O 1
ATOM 687 N N . TRP A 1 92 ? 11.929 -3.609 -13.817 1.00 93.31 92 TRP A N 1
ATOM 688 C CA . TRP A 1 92 ? 10.960 -4.489 -13.149 1.00 93.31 92 TRP A CA 1
ATOM 689 C C . TRP A 1 92 ? 10.881 -4.201 -11.652 1.00 93.31 92 TRP A C 1
ATOM 691 O O . TRP A 1 92 ? 11.761 -3.549 -11.091 1.00 93.31 92 TRP A O 1
ATOM 701 N N . LEU A 1 93 ? 9.811 -4.664 -11.008 1.00 92.50 93 LEU A N 1
ATOM 702 C CA . LEU A 1 93 ? 9.580 -4.466 -9.579 1.00 92.50 93 LEU A CA 1
ATOM 703 C C . LEU A 1 93 ? 9.997 -5.707 -8.782 1.00 92.50 93 LEU A C 1
ATOM 705 O O . LEU A 1 93 ? 9.756 -6.835 -9.200 1.00 92.50 93 LEU A O 1
ATOM 709 N N . GLU A 1 94 ? 10.581 -5.482 -7.610 1.00 93.19 94 GLU A N 1
ATOM 710 C CA . GLU A 1 94 ? 10.896 -6.500 -6.607 1.00 93.19 94 GLU A CA 1
ATOM 711 C C . GLU A 1 94 ? 10.074 -6.215 -5.344 1.00 93.19 94 GLU A C 1
ATOM 713 O O . GLU A 1 94 ? 10.466 -5.371 -4.529 1.00 93.19 94 GLU A O 1
ATOM 718 N N . PRO A 1 95 ? 8.894 -6.843 -5.202 1.00 91.38 95 PRO A N 1
ATOM 719 C CA . PRO A 1 95 ? 8.001 -6.592 -4.084 1.00 91.38 95 PRO A CA 1
ATOM 720 C C . PRO A 1 95 ? 8.483 -7.254 -2.793 1.00 91.38 95 PRO A C 1
ATOM 722 O O . PRO A 1 95 ? 8.728 -8.455 -2.736 1.00 91.38 95 PRO A O 1
ATOM 725 N N . THR A 1 96 ? 8.497 -6.467 -1.724 1.00 91.62 96 THR A N 1
ATOM 726 C CA . THR A 1 96 ? 8.593 -6.914 -0.338 1.00 91.62 96 THR A CA 1
ATOM 727 C C . THR A 1 96 ? 7.284 -6.573 0.351 1.00 91.62 96 THR A C 1
ATOM 729 O O . THR A 1 96 ? 6.959 -5.395 0.525 1.00 91.62 96 THR A O 1
ATOM 732 N N . VAL A 1 97 ? 6.544 -7.594 0.773 1.00 90.19 97 VAL A N 1
ATOM 733 C CA . VAL A 1 97 ? 5.308 -7.412 1.537 1.00 90.19 97 VAL A CA 1
ATOM 734 C C . VAL A 1 97 ? 5.618 -7.453 3.031 1.00 90.19 97 VAL A C 1
ATOM 736 O O . VAL A 1 97 ? 6.373 -8.302 3.507 1.00 90.19 97 VAL A O 1
ATOM 739 N N . LYS A 1 98 ? 5.061 -6.507 3.785 1.00 87.56 98 LYS A N 1
ATOM 740 C CA . LYS A 1 98 ? 5.062 -6.508 5.249 1.00 87.56 98 LYS A CA 1
ATOM 741 C C . LYS A 1 98 ? 3.658 -6.840 5.744 1.00 87.56 98 LYS A C 1
ATOM 743 O O . LYS A 1 98 ? 2.681 -6.335 5.195 1.00 87.56 98 LYS A O 1
ATOM 748 N N . GLY A 1 99 ? 3.605 -7.730 6.739 1.00 77.75 99 GLY A N 1
ATOM 749 C CA . GLY A 1 99 ? 2.377 -8.320 7.278 1.00 77.75 99 GLY A CA 1
ATOM 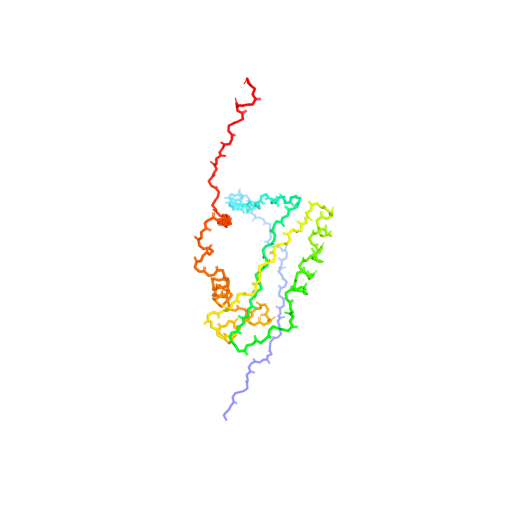750 C C . GLY A 1 99 ? 1.420 -7.315 7.921 1.00 77.75 99 GLY A C 1
ATOM 751 O O . GLY A 1 99 ? 1.671 -6.114 7.924 1.00 77.75 99 GLY A O 1
ATOM 752 N N . TRP A 1 100 ? 0.318 -7.830 8.470 1.00 87.62 100 TRP A N 1
ATOM 753 C CA . TRP A 1 100 ? -0.820 -7.026 8.917 1.00 87.62 100 TRP A CA 1
ATOM 754 C C . TRP A 1 100 ? -0.476 -6.013 10.008 1.00 87.62 100 TRP A C 1
ATOM 756 O O . TRP A 1 100 ? -0.316 -6.360 11.180 1.00 87.62 100 TRP A O 1
ATOM 766 N N . TYR A 1 101 ? -0.459 -4.743 9.620 1.00 89.12 101 TYR A N 1
ATOM 767 C CA . TYR A 1 101 ? -0.410 -3.616 10.535 1.00 89.12 101 TYR A CA 1
ATOM 768 C C . TYR A 1 101 ? -1.826 -3.147 10.878 1.00 89.12 101 TYR A C 1
ATOM 770 O O . TYR A 1 101 ? -2.640 -2.897 9.990 1.00 89.12 101 TYR A O 1
ATOM 778 N N . THR A 1 102 ? -2.133 -3.032 12.168 1.00 90.69 102 THR A N 1
ATOM 779 C CA . THR A 1 102 ? -3.419 -2.491 12.618 1.00 90.69 102 THR A CA 1
ATOM 780 C C . THR A 1 102 ? -3.346 -0.970 12.656 1.00 90.69 102 THR A C 1
ATOM 782 O O . THR A 1 102 ? -2.515 -0.408 13.366 1.00 90.69 102 THR A O 1
ATOM 785 N N . MET A 1 103 ? -4.226 -0.314 11.902 1.00 92.81 103 MET A N 1
ATOM 786 C CA . MET A 1 103 ? -4.329 1.144 11.864 1.00 92.81 103 MET A CA 1
ATOM 787 C C . MET A 1 103 ? -4.839 1.698 13.204 1.00 92.81 103 MET A C 1
ATOM 789 O O . MET A 1 103 ? -5.671 1.055 13.847 1.00 92.81 103 MET A O 1
ATOM 793 N N . PRO A 1 104 ? -4.388 2.895 13.623 1.00 93.25 104 PRO A N 1
ATOM 794 C CA . PRO A 1 104 ? -4.773 3.476 14.909 1.00 93.25 104 PRO A CA 1
ATOM 795 C C . PRO A 1 104 ? -6.217 3.999 14.941 1.00 93.25 104 PRO A C 1
ATOM 797 O O . PRO A 1 104 ? -6.760 4.197 16.023 1.00 93.25 104 PRO A O 1
ATOM 800 N N . ALA A 1 105 ? -6.839 4.217 13.780 1.00 92.69 105 ALA A N 1
ATOM 801 C CA . ALA A 1 105 ? -8.195 4.742 13.658 1.00 92.69 105 ALA A CA 1
ATOM 802 C C . ALA A 1 105 ? -9.065 3.875 12.720 1.00 92.69 105 ALA A C 1
ATOM 804 O O . ALA A 1 105 ? -8.531 3.113 11.905 1.00 92.69 105 ALA A O 1
ATOM 805 N N . PRO A 1 106 ? -10.403 3.969 12.808 1.00 94.62 106 PRO A N 1
ATOM 806 C CA . PRO A 1 106 ? -11.320 3.245 11.930 1.00 94.62 106 PRO A CA 1
ATOM 807 C C . PRO A 1 106 ? -11.245 3.739 10.477 1.00 94.62 106 PRO A C 1
ATOM 809 O O . PRO A 1 106 ? -10.874 4.881 10.202 1.00 94.62 106 PRO A O 1
ATOM 812 N N . LEU A 1 107 ? -11.674 2.896 9.528 1.00 92.25 107 LEU A N 1
ATOM 813 C CA . LEU A 1 107 ? -11.627 3.176 8.082 1.00 92.25 107 LEU A CA 1
ATOM 814 C C . LEU A 1 107 ? -12.290 4.512 7.689 1.00 92.25 107 LEU A C 1
ATOM 816 O O . LEU A 1 107 ? -11.820 5.184 6.772 1.00 92.25 107 LEU A O 1
ATOM 820 N N . ALA A 1 108 ? -13.349 4.924 8.394 1.00 91.81 108 ALA A N 1
ATOM 821 C CA . ALA A 1 108 ? -14.063 6.175 8.136 1.00 91.81 108 ALA A CA 1
ATOM 822 C C . ALA A 1 108 ? -13.148 7.415 8.186 1.00 91.81 108 ALA A C 1
ATOM 824 O O . ALA A 1 108 ? -13.321 8.339 7.389 1.00 91.81 108 ALA A O 1
ATOM 825 N N . GLU A 1 109 ? -12.127 7.410 9.049 1.00 91.94 109 GLU A N 1
ATOM 826 C CA . GLU A 1 109 ? -11.163 8.512 9.171 1.00 91.94 109 GLU A CA 1
ATOM 827 C C . GLU A 1 109 ? -10.166 8.595 8.007 1.00 91.94 109 GLU A C 1
ATOM 829 O O . GLU A 1 109 ? -9.522 9.629 7.810 1.00 91.94 109 GLU A O 1
ATOM 834 N N . TYR A 1 110 ? -10.054 7.523 7.222 1.00 91.94 110 TYR A N 1
ATOM 835 C CA . TYR A 1 110 ? -9.149 7.403 6.079 1.00 91.94 110 TYR A CA 1
ATOM 836 C C . TYR A 1 110 ? -9.891 7.302 4.749 1.00 91.94 110 TYR A C 1
ATOM 838 O O . TYR A 1 110 ? -9.258 7.085 3.720 1.00 91.94 110 TYR A O 1
ATOM 846 N N . SER A 1 111 ? -11.219 7.440 4.749 1.00 89.69 111 SER A N 1
ATOM 847 C CA . SER A 1 111 ? -12.032 7.262 3.549 1.00 89.69 111 SER A CA 1
ATOM 848 C C . SER A 1 111 ? -11.610 8.246 2.454 1.00 89.69 111 SER A C 1
ATOM 850 O O . SER A 1 111 ? -11.707 9.470 2.621 1.00 89.69 111 SER A O 1
ATOM 852 N N . ILE A 1 112 ? -11.108 7.691 1.350 1.00 89.12 112 ILE A N 1
ATOM 853 C CA . ILE A 1 112 ? -10.644 8.406 0.162 1.00 89.12 112 ILE A CA 1
ATOM 854 C C . ILE A 1 112 ? -11.685 8.209 -0.937 1.00 89.12 112 ILE A C 1
ATOM 856 O O . ILE A 1 112 ? -12.135 7.092 -1.190 1.00 89.12 112 ILE A O 1
ATOM 860 N N . SER A 1 113 ? -12.060 9.303 -1.601 1.00 87.56 113 SER A N 1
ATOM 861 C CA . SER A 1 113 ? -12.964 9.251 -2.749 1.00 87.56 113 SER A CA 1
ATOM 862 C C . SER A 1 113 ? -12.420 8.299 -3.823 1.00 87.56 113 SER A C 1
ATOM 864 O O . SER A 1 113 ? -11.266 8.450 -4.225 1.00 87.56 113 SER A O 1
ATOM 866 N N . PRO A 1 114 ? -13.247 7.395 -4.375 1.00 87.50 114 PRO A N 1
ATOM 867 C CA . PRO A 1 114 ? -12.852 6.557 -5.506 1.00 87.50 114 PRO A CA 1
ATOM 868 C C . PRO A 1 114 ? -12.703 7.359 -6.810 1.00 87.50 114 PRO A C 1
ATOM 870 O O . PRO A 1 114 ? -12.154 6.864 -7.789 1.00 87.50 114 PRO A O 1
ATOM 873 N N . ARG A 1 115 ? -13.201 8.603 -6.852 1.00 90.00 115 ARG A N 1
ATOM 874 C CA . ARG A 1 115 ? -13.055 9.510 -7.997 1.00 90.00 115 ARG A CA 1
ATOM 875 C C . ARG A 1 115 ? -11.793 10.349 -7.835 1.00 90.00 115 ARG A C 1
ATOM 877 O O . ARG A 1 115 ? -11.709 11.101 -6.863 1.00 90.00 115 ARG A O 1
ATOM 884 N N . ASN A 1 116 ? -10.891 10.296 -8.821 1.00 80.56 116 ASN A N 1
ATOM 885 C CA . ASN A 1 116 ? -9.592 10.991 -8.823 1.00 80.56 116 ASN A CA 1
ATOM 886 C C . ASN A 1 116 ? -9.673 12.485 -8.462 1.00 80.56 116 ASN A C 1
ATOM 888 O O . ASN A 1 116 ? -8.812 12.990 -7.751 1.00 80.56 116 ASN A O 1
ATOM 892 N N . TRP A 1 117 ? -10.713 13.191 -8.910 1.00 86.69 117 TRP A N 1
ATOM 893 C CA . TRP A 1 117 ? -10.885 14.625 -8.642 1.00 86.69 117 TRP A CA 1
ATOM 894 C C . TRP A 1 117 ? -11.382 14.944 -7.224 1.00 86.69 117 TRP A C 1
ATOM 896 O O . TRP A 1 117 ? -11.259 16.077 -6.774 1.00 86.69 117 TRP A O 1
ATOM 906 N N . GLY A 1 118 ? -11.949 13.966 -6.515 1.00 86.94 118 GLY A N 1
ATOM 907 C CA . GLY A 1 118 ? -12.489 14.134 -5.162 1.00 86.94 118 GLY A CA 1
ATOM 908 C C . GLY A 1 118 ? -11.560 13.628 -4.058 1.00 86.94 118 GLY A C 1
ATOM 909 O O . GLY A 1 118 ? -11.997 13.480 -2.919 1.00 86.94 118 GLY A O 1
ATOM 910 N N . VAL A 1 119 ? -10.317 13.270 -4.388 1.00 91.25 119 VAL A N 1
ATOM 911 C CA . VAL A 1 119 ? -9.356 12.729 -3.421 1.00 91.25 119 VAL A CA 1
ATOM 912 C C . VAL A 1 119 ? -8.899 13.837 -2.473 1.00 91.25 119 VAL A C 1
ATOM 914 O O . VAL A 1 119 ? -8.319 14.828 -2.908 1.00 91.25 119 VAL A O 1
ATOM 917 N N . ASP A 1 120 ? -9.107 13.648 -1.167 1.00 90.94 120 ASP A N 1
ATOM 918 C CA . ASP A 1 120 ? -8.541 14.523 -0.137 1.00 90.94 120 ASP A CA 1
ATOM 919 C C . ASP A 1 120 ? -7.074 14.129 0.138 1.00 90.94 120 ASP A C 1
ATOM 921 O O . ASP A 1 120 ? -6.814 13.079 0.745 1.00 90.94 120 ASP A O 1
ATOM 925 N N . PRO A 1 121 ? -6.086 14.959 -0.252 1.00 89.75 121 PRO A N 1
ATOM 926 C CA . PRO A 1 121 ? -4.676 14.636 -0.065 1.00 89.75 121 PRO A CA 1
ATOM 927 C C . PRO A 1 121 ? -4.273 14.564 1.413 1.00 89.75 121 PRO A C 1
ATOM 929 O O . PRO A 1 121 ? -3.280 13.911 1.738 1.00 89.75 121 PRO A O 1
ATOM 932 N N . ARG A 1 122 ? -5.010 15.212 2.328 1.00 91.44 122 ARG A N 1
ATOM 933 C CA . ARG A 1 122 ? -4.722 15.158 3.769 1.00 91.44 122 ARG A CA 1
ATOM 934 C C . ARG A 1 122 ? -4.994 13.764 4.322 1.00 91.44 1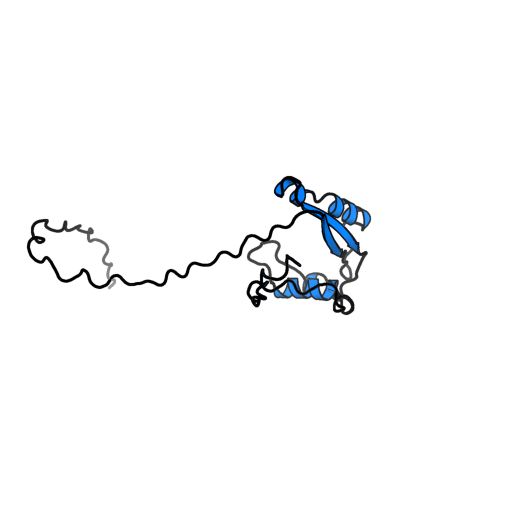22 ARG A C 1
ATOM 936 O O . ARG A 1 122 ? -4.174 13.246 5.076 1.00 91.44 122 ARG A O 1
ATOM 943 N N . ARG A 1 123 ? -6.087 13.131 3.889 1.00 91.88 123 ARG A N 1
ATOM 944 C CA . ARG A 1 123 ? -6.440 11.757 4.282 1.00 91.88 123 ARG A CA 1
ATOM 945 C C . ARG A 1 123 ? -5.461 10.734 3.726 1.00 91.88 123 ARG A C 1
ATOM 947 O O . ARG A 1 123 ? -5.042 9.849 4.463 1.00 91.88 123 ARG A O 1
ATOM 954 N N . VAL A 1 124 ? -5.017 10.908 2.478 1.00 91.31 124 VAL A N 1
ATOM 955 C CA . VAL A 1 124 ? -3.960 10.065 1.889 1.00 91.31 124 VAL A CA 1
ATOM 956 C C . VAL A 1 124 ? -2.670 10.169 2.703 1.00 91.31 124 VAL A C 1
ATOM 958 O O . VAL A 1 124 ? -2.078 9.155 3.065 1.00 91.31 124 VAL A O 1
ATOM 961 N N . ARG A 1 125 ? -2.240 11.392 3.043 1.00 91.88 125 ARG A N 1
ATOM 962 C CA . ARG A 1 125 ? -1.038 11.606 3.863 1.00 91.88 125 ARG A CA 1
ATOM 963 C C . ARG A 1 125 ? -1.173 10.998 5.254 1.00 91.88 125 ARG A C 1
ATOM 965 O O . ARG A 1 125 ? -0.225 10.365 5.702 1.00 91.88 125 ARG A O 1
ATOM 972 N N . LYS A 1 126 ? -2.329 11.161 5.907 1.00 91.81 126 LYS A N 1
ATOM 973 C CA . LYS A 1 126 ? -2.623 10.545 7.209 1.00 91.81 126 LYS A CA 1
ATOM 974 C C . LYS A 1 126 ? -2.539 9.018 7.123 1.00 91.81 126 LYS A C 1
ATOM 976 O O . LYS A 1 126 ? -1.816 8.420 7.906 1.00 91.81 126 LYS A O 1
ATOM 981 N N . LEU A 1 127 ? -3.187 8.404 6.128 1.00 91.94 127 LEU A N 1
ATOM 982 C CA . LEU A 1 127 ? -3.148 6.954 5.898 1.00 91.94 127 LEU A CA 1
ATOM 983 C C . LEU A 1 127 ? -1.713 6.438 5.763 1.00 91.94 127 LEU A C 1
ATOM 985 O O . LEU A 1 127 ? -1.333 5.490 6.441 1.00 91.94 127 LEU A O 1
ATOM 989 N N . VAL A 1 128 ? -0.907 7.077 4.910 1.00 90.94 128 VAL A N 1
ATOM 990 C CA . VAL A 1 128 ? 0.488 6.671 4.695 1.00 90.94 128 VAL A CA 1
ATOM 991 C C . VAL A 1 128 ? 1.328 6.886 5.955 1.00 90.94 128 VAL A C 1
ATOM 993 O O . VAL A 1 128 ? 2.106 6.008 6.318 1.00 90.94 128 VAL A O 1
ATOM 996 N N . ALA A 1 129 ? 1.178 8.027 6.631 1.00 90.31 129 ALA A N 1
ATOM 997 C CA . ALA A 1 129 ? 1.924 8.330 7.849 1.00 90.31 129 ALA A CA 1
ATOM 998 C C . ALA A 1 129 ? 1.618 7.329 8.973 1.00 90.31 129 ALA A C 1
ATOM 1000 O O . ALA A 1 129 ? 2.543 6.829 9.613 1.00 90.31 129 ALA A O 1
ATOM 1001 N N . ASP A 1 130 ? 0.343 7.000 9.168 1.00 91.69 130 ASP A N 1
ATOM 1002 C CA . ASP A 1 130 ? -0.095 6.066 10.198 1.00 91.69 130 ASP A CA 1
ATOM 1003 C C . ASP A 1 130 ? 0.314 4.625 9.858 1.00 91.69 130 ASP A C 1
ATOM 1005 O O . ASP A 1 130 ? 0.820 3.926 10.729 1.00 91.69 130 ASP A O 1
ATOM 1009 N N . ALA A 1 131 ? 0.197 4.198 8.593 1.00 89.62 131 ALA A N 1
ATOM 1010 C CA . ALA A 1 131 ? 0.597 2.857 8.145 1.00 89.62 131 ALA A CA 1
ATOM 1011 C C . ALA A 1 131 ? 2.107 2.598 8.273 1.00 89.62 131 ALA A C 1
ATOM 1013 O O . ALA A 1 131 ? 2.546 1.478 8.530 1.00 89.62 131 ALA A O 1
ATOM 1014 N N . LEU A 1 132 ? 2.915 3.639 8.077 1.00 86.88 132 LEU A N 1
ATOM 1015 C CA . LEU A 1 132 ? 4.360 3.589 8.274 1.00 86.88 132 LEU A CA 1
ATOM 1016 C C . LEU A 1 132 ? 4.733 3.675 9.775 1.00 86.88 132 LEU A C 1
ATOM 1018 O O . LEU A 1 132 ? 5.796 3.206 10.191 1.00 86.88 132 LEU A O 1
ATOM 1022 N N . GLY A 1 133 ? 3.839 4.211 10.610 1.00 73.62 133 GLY A N 1
ATOM 1023 C CA . GLY A 1 133 ? 3.994 4.330 12.056 1.00 73.62 133 GLY A CA 1
ATOM 1024 C C . GLY A 1 133 ? 5.167 5.229 12.497 1.00 73.62 133 GLY A C 1
ATOM 1025 O O . GLY A 1 133 ? 5.897 5.801 11.683 1.00 73.62 133 GLY A O 1
ATOM 1026 N N . PRO A 1 134 ? 5.421 5.356 13.815 1.00 55.16 134 PRO A N 1
ATOM 1027 C CA . PRO A 1 134 ? 6.569 6.106 14.337 1.00 55.16 134 PRO A CA 1
ATOM 1028 C C . PRO A 1 134 ? 7.930 5.512 13.935 1.00 55.16 134 PRO A C 1
ATOM 1030 O O . PRO A 1 134 ? 8.906 6.249 13.825 1.00 55.16 134 PRO A O 1
ATOM 1033 N N . ARG A 1 135 ? 8.004 4.193 13.693 1.00 48.62 135 ARG A N 1
ATOM 1034 C CA . ARG A 1 135 ? 9.252 3.461 13.396 1.00 48.62 135 ARG A CA 1
ATOM 1035 C C . ARG A 1 135 ? 9.747 3.593 11.953 1.00 48.62 135 ARG A C 1
ATOM 1037 O O . ARG A 1 135 ? 10.926 3.366 11.710 1.00 48.62 135 ARG A O 1
ATOM 1044 N N . ALA A 1 136 ? 8.909 4.001 11.002 1.00 47.75 136 ALA A N 1
ATOM 1045 C CA . ALA A 1 136 ? 9.369 4.316 9.646 1.00 47.75 136 ALA A CA 1
ATOM 1046 C C . ALA A 1 136 ? 10.029 5.700 9.526 1.00 47.75 136 ALA A C 1
ATOM 1048 O O . ALA A 1 136 ? 10.515 6.057 8.455 1.00 47.75 136 ALA A O 1
ATOM 1049 N N . ARG A 1 137 ? 10.084 6.479 10.618 1.00 45.38 137 ARG A N 1
ATOM 1050 C CA . ARG A 1 137 ? 10.861 7.728 10.688 1.00 45.38 137 ARG A CA 1
ATOM 1051 C C . ARG A 1 137 ? 12.371 7.494 10.871 1.00 45.38 137 ARG A C 1
ATOM 1053 O O . ARG A 1 137 ? 13.110 8.453 11.065 1.00 45.38 137 ARG A O 1
ATOM 1060 N N . THR A 1 138 ? 12.840 6.247 10.787 1.00 31.75 138 THR A N 1
ATOM 1061 C CA . THR A 1 138 ? 14.261 5.868 10.853 1.00 31.75 138 THR A CA 1
ATOM 1062 C C . THR A 1 138 ? 14.811 5.629 9.430 1.00 31.75 138 THR A C 1
ATOM 1064 O O . THR A 1 138 ? 14.131 5.029 8.595 1.00 31.75 138 THR A O 1
ATOM 1067 N N . PRO A 1 139 ? 16.002 6.155 9.085 1.00 43.47 139 PRO A N 1
ATOM 1068 C CA . PRO A 1 139 ? 16.290 6.662 7.747 1.00 43.47 139 PRO A CA 1
ATOM 1069 C C . PRO A 1 139 ? 16.772 5.568 6.790 1.00 43.47 139 PRO A C 1
ATOM 1071 O O . PRO A 1 139 ? 17.952 5.252 6.724 1.00 43.47 139 PRO A O 1
ATOM 1074 N N . THR A 1 140 ? 15.875 5.021 5.976 1.00 45.81 140 THR A N 1
ATOM 1075 C CA . THR A 1 140 ? 16.252 4.431 4.668 1.00 45.81 140 THR A CA 1
ATOM 1076 C C . THR A 1 140 ? 15.285 4.776 3.543 1.00 45.81 140 THR A C 1
ATOM 1078 O O . THR A 1 140 ? 15.552 4.470 2.383 1.00 45.81 140 THR A O 1
ATOM 1081 N N . LEU A 1 141 ? 14.213 5.515 3.831 1.00 44.84 141 LEU A N 1
ATOM 1082 C CA . LEU A 1 141 ? 13.530 6.289 2.805 1.00 44.84 141 LEU A CA 1
ATOM 1083 C C . LEU A 1 141 ? 14.339 7.569 2.615 1.00 44.84 141 LEU A C 1
ATOM 1085 O O . LEU A 1 141 ? 14.085 8.582 3.266 1.00 44.84 141 LEU A O 1
ATOM 1089 N N . ARG A 1 142 ? 15.368 7.510 1.759 1.00 40.06 142 ARG A N 1
ATOM 1090 C CA . ARG A 1 142 ? 16.015 8.727 1.254 1.00 40.06 142 ARG A CA 1
ATOM 1091 C C . ARG A 1 142 ? 14.876 9.650 0.805 1.00 40.06 142 ARG A C 1
ATOM 1093 O O . ARG A 1 142 ? 14.034 9.172 0.038 1.00 40.06 142 ARG A O 1
ATOM 1100 N N . PRO A 1 143 ? 14.782 10.903 1.293 1.00 43.84 143 PRO A N 1
ATOM 1101 C CA . PRO A 1 143 ? 13.755 11.809 0.810 1.00 43.84 143 PRO A CA 1
ATOM 1102 C C . PRO A 1 143 ? 13.867 11.818 -0.710 1.00 43.84 143 PRO A C 1
ATOM 1104 O O . PRO A 1 143 ? 14.953 12.058 -1.247 1.00 43.84 143 PRO A O 1
ATOM 1107 N N . MET A 1 144 ? 12.774 11.458 -1.391 1.00 34.66 144 MET A N 1
ATOM 1108 C CA . MET A 1 144 ? 12.699 11.624 -2.836 1.00 34.66 144 MET A CA 1
ATOM 1109 C C . MET A 1 144 ? 13.114 13.069 -3.104 1.00 34.66 144 MET A C 1
ATOM 1111 O O . MET A 1 144 ? 12.547 13.967 -2.464 1.00 34.66 144 MET A O 1
ATOM 1115 N N . PRO A 1 145 ? 14.145 13.309 -3.937 1.00 41.16 145 PRO A N 1
ATOM 1116 C CA . PRO A 1 145 ? 14.562 14.665 -4.217 1.00 41.16 145 PRO A CA 1
ATOM 1117 C C . PRO A 1 145 ? 13.325 15.412 -4.695 1.00 41.16 145 PRO A C 1
ATOM 1119 O O . PRO A 1 145 ? 12.649 14.977 -5.628 1.00 41.16 145 PRO A O 1
ATOM 1122 N N . ARG A 1 146 ? 12.984 16.498 -3.998 1.00 38.81 146 ARG A N 1
ATOM 1123 C CA . ARG A 1 146 ? 11.925 17.389 -4.455 1.00 38.81 146 ARG A CA 1
ATOM 1124 C C . ARG A 1 146 ? 12.277 17.783 -5.886 1.00 38.81 146 ARG A C 1
ATOM 1126 O O . ARG A 1 146 ? 13.410 18.205 -6.127 1.00 38.81 146 ARG A O 1
ATOM 1133 N N . CYS A 1 147 ? 11.331 17.637 -6.816 1.00 38.56 147 CYS A N 1
ATOM 1134 C CA . CYS A 1 147 ? 11.416 18.300 -8.116 1.00 38.56 147 CYS A CA 1
ATOM 1135 C C . CYS A 1 147 ? 11.679 19.786 -7.838 1.00 38.56 147 CYS A C 1
ATOM 1137 O O . CYS A 1 147 ? 10.769 20.488 -7.409 1.00 38.56 147 CYS A O 1
ATOM 1139 N N . GLY A 1 148 ? 12.929 20.237 -7.972 1.00 40.97 148 GLY A N 1
ATOM 1140 C CA . GLY A 1 148 ? 13.291 21.644 -7.789 1.00 40.97 148 GLY A CA 1
ATOM 1141 C C . GLY A 1 148 ? 14.574 21.953 -7.015 1.00 40.97 148 GLY A C 1
ATOM 1142 O O . GLY A 1 148 ? 14.992 23.101 -7.056 1.00 40.97 148 GLY A O 1
ATOM 1143 N N . SER A 1 149 ? 15.238 21.005 -6.341 1.00 43.81 149 SER A N 1
ATOM 1144 C CA . SER A 1 149 ? 16.512 21.321 -5.661 1.00 43.81 149 SER A CA 1
ATOM 1145 C C . SER A 1 149 ? 17.609 20.308 -5.970 1.00 43.81 149 SER A C 1
ATOM 1147 O O . SER A 1 149 ? 17.880 19.399 -5.185 1.00 43.81 149 SER A O 1
ATOM 1149 N N . TRP A 1 150 ? 18.255 20.469 -7.121 1.00 41.12 150 TRP A N 1
ATOM 1150 C CA . TRP A 1 150 ? 19.579 19.901 -7.357 1.00 41.12 150 TRP A CA 1
ATOM 1151 C C . TRP A 1 150 ? 20.558 21.061 -7.469 1.00 41.12 150 TRP A C 1
ATOM 1153 O O . TRP A 1 150 ? 20.579 21.776 -8.465 1.00 41.12 150 TRP A O 1
ATOM 1163 N N . SER A 1 151 ? 21.342 21.274 -6.411 1.00 49.75 151 SER A N 1
ATOM 1164 C CA . SER A 1 151 ? 22.531 22.110 -6.501 1.00 49.75 151 SER A CA 1
ATOM 1165 C C . SER A 1 151 ? 23.528 21.415 -7.422 1.00 49.75 151 SER A C 1
ATOM 1167 O O . SER A 1 151 ? 23.841 20.231 -7.258 1.00 49.75 151 SER A O 1
ATOM 1169 N N . ALA A 1 152 ? 23.987 22.159 -8.423 1.00 41.59 152 ALA A N 1
ATOM 1170 C CA . ALA A 1 152 ? 25.011 21.739 -9.356 1.00 41.59 152 ALA A CA 1
ATOM 1171 C C . ALA A 1 152 ? 26.298 21.412 -8.587 1.00 41.59 152 ALA A C 1
ATOM 1173 O O . ALA A 1 152 ? 27.086 22.292 -8.256 1.00 41.59 152 ALA A O 1
ATOM 1174 N N . ARG A 1 153 ? 26.524 20.130 -8.295 1.00 40.34 153 ARG A N 1
ATOM 1175 C CA . ARG A 1 153 ? 27.888 19.629 -8.149 1.00 40.34 153 ARG A CA 1
ATOM 1176 C C . ARG A 1 153 ? 28.396 19.382 -9.559 1.00 40.34 153 ARG A C 1
ATOM 1178 O O . ARG A 1 153 ? 28.124 18.335 -10.145 1.00 40.34 153 ARG A O 1
ATOM 1185 N N . SER A 1 154 ? 29.067 20.392 -10.101 1.00 42.28 154 SER A N 1
ATOM 1186 C CA . SER A 1 154 ? 29.943 20.256 -11.255 1.00 42.28 154 SER A CA 1
ATOM 1187 C C . SER A 1 154 ? 30.875 19.067 -11.016 1.00 42.28 154 SER A C 1
ATOM 1189 O O . SER A 1 154 ? 31.621 19.023 -10.037 1.00 42.28 154 SER A O 1
ATOM 1191 N N . ARG A 1 155 ? 30.795 18.053 -11.882 1.00 43.44 155 ARG A N 1
ATOM 1192 C CA . ARG A 1 155 ? 31.912 17.128 -12.050 1.00 43.44 155 ARG A CA 1
ATOM 1193 C C . ARG A 1 155 ? 32.906 17.845 -12.939 1.00 43.44 155 ARG A C 1
ATOM 1195 O O . ARG A 1 155 ? 32.618 18.089 -14.105 1.00 43.44 155 ARG A O 1
ATOM 1202 N N . ASP A 1 156 ? 34.023 18.212 -12.341 1.00 43.25 156 ASP A N 1
ATOM 1203 C CA . ASP A 1 156 ? 35.229 18.604 -13.044 1.00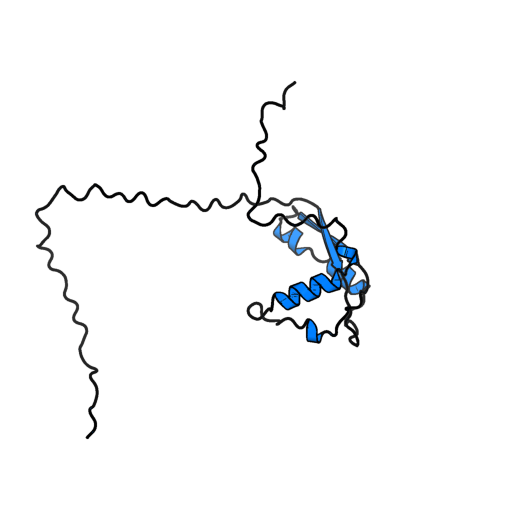 43.25 156 ASP A CA 1
ATOM 1204 C C . ASP A 1 156 ? 35.726 17.398 -13.875 1.00 43.25 156 ASP A C 1
ATOM 1206 O O . ASP A 1 156 ? 35.969 16.331 -13.297 1.00 43.25 156 ASP A O 1
ATOM 1210 N N . PRO A 1 157 ? 35.808 17.494 -15.215 1.00 44.50 157 PRO A N 1
ATOM 1211 C CA . PRO A 1 157 ? 36.257 16.394 -16.066 1.00 44.50 157 PRO A CA 1
ATOM 1212 C C . PRO A 1 157 ? 37.775 16.136 -15.993 1.00 44.50 157 PRO A C 1
ATOM 1214 O O . PRO A 1 157 ? 38.247 15.182 -16.604 1.00 44.50 157 PRO A O 1
ATOM 1217 N N . ALA A 1 158 ? 38.551 16.912 -15.229 1.00 44.34 158 ALA A N 1
ATOM 1218 C CA . ALA A 1 158 ? 40.013 16.802 -15.206 1.00 44.34 158 ALA A CA 1
ATOM 1219 C C . ALA A 1 158 ? 40.598 15.670 -14.326 1.00 44.34 158 ALA A C 1
ATOM 1221 O O . ALA A 1 158 ? 41.812 15.598 -14.157 1.00 44.34 158 ALA A O 1
ATOM 1222 N N . ARG A 1 159 ? 39.786 14.768 -13.754 1.00 43.53 159 ARG A N 1
ATOM 1223 C CA . ARG A 1 159 ? 40.268 13.693 -12.850 1.00 43.53 159 ARG A CA 1
ATOM 1224 C C . ARG A 1 159 ? 40.054 12.267 -13.359 1.00 43.53 159 ARG A C 1
ATOM 1226 O O . ARG A 1 159 ? 39.918 11.342 -12.564 1.00 43.53 159 ARG A O 1
ATOM 1233 N N . ALA A 1 160 ? 40.018 12.089 -14.675 1.00 43.66 160 ALA A N 1
ATOM 1234 C CA . ALA A 1 160 ? 39.914 10.778 -15.311 1.00 43.66 160 ALA A CA 1
ATOM 1235 C C . ALA A 1 160 ? 41.075 10.496 -16.278 1.00 43.66 160 ALA A C 1
ATOM 1237 O O . ALA A 1 160 ? 40.854 9.879 -17.307 1.00 43.66 160 ALA A O 1
ATOM 1238 N N . THR A 1 161 ? 42.292 10.933 -15.951 1.00 46.00 161 THR A N 1
ATOM 1239 C CA . THR A 1 161 ? 43.550 10.392 -16.502 1.00 46.00 161 THR A CA 1
ATOM 1240 C C . THR A 1 161 ? 44.714 10.833 -15.613 1.00 46.00 161 THR A C 1
ATOM 1242 O O . THR A 1 161 ? 45.194 11.955 -15.764 1.00 46.00 161 THR A O 1
ATOM 1245 N N . ALA A 1 162 ? 45.107 9.974 -14.670 1.00 39.06 162 ALA A N 1
ATOM 1246 C CA . ALA A 1 162 ? 46.458 9.793 -14.119 1.00 39.06 162 ALA A CA 1
ATOM 1247 C C . ALA A 1 162 ? 46.398 8.693 -13.052 1.00 39.06 162 ALA A C 1
ATOM 1249 O O . ALA A 1 162 ? 45.571 8.838 -12.120 1.00 39.06 162 ALA A O 1
#